Protein AF-A0AAV4AWM7-F1 (afdb_monomer_lite)

Structure (mmCIF, N/CA/C/O backbone):
data_AF-A0AAV4AWM7-F1
#
_entry.id   AF-A0AAV4AWM7-F1
#
loop_
_atom_site.group_PDB
_atom_site.id
_atom_site.type_symbol
_atom_site.label_atom_id
_atom_site.label_alt_id
_atom_site.label_comp_id
_atom_site.label_asym_id
_atom_site.label_entity_id
_atom_site.label_seq_id
_atom_site.pdbx_PDB_ins_code
_atom_site.Cartn_x
_atom_site.Cartn_y
_atom_site.Cartn_z
_atom_site.occupancy
_atom_site.B_iso_or_equiv
_atom_site.auth_seq_id
_atom_site.auth_comp_id
_atom_site.auth_asym_id
_atom_site.auth_atom_id
_atom_site.pdbx_PDB_model_num
ATOM 1 N N . MET A 1 1 ? 7.518 53.315 -18.371 1.00 40.53 1 MET A N 1
ATOM 2 C CA . MET A 1 1 ? 6.659 52.122 -18.550 1.00 40.53 1 MET A CA 1
ATOM 3 C C . MET A 1 1 ? 6.786 51.249 -17.309 1.00 40.53 1 MET A C 1
ATOM 5 O O . MET A 1 1 ? 7.863 50.725 -17.069 1.00 40.53 1 MET A O 1
ATOM 9 N N . ARG A 1 2 ? 5.743 51.169 -16.469 1.00 36.34 2 ARG A N 1
ATOM 10 C CA . ARG A 1 2 ? 5.711 50.258 -15.312 1.00 36.34 2 ARG A CA 1
ATOM 11 C C . ARG A 1 2 ? 5.508 48.837 -15.833 1.00 36.34 2 ARG A C 1
ATOM 13 O O . ARG A 1 2 ? 4.474 48.556 -16.430 1.00 36.34 2 ARG A O 1
ATOM 20 N N . THR A 1 3 ? 6.482 47.962 -15.623 1.00 50.00 3 THR A N 1
ATOM 21 C CA . THR A 1 3 ? 6.301 46.522 -15.800 1.00 50.00 3 THR A CA 1
ATOM 22 C C . THR A 1 3 ? 5.372 46.032 -14.690 1.00 50.00 3 THR A C 1
ATOM 24 O O . THR A 1 3 ? 5.693 46.125 -13.507 1.00 50.00 3 THR A O 1
ATOM 27 N N . GLY A 1 4 ? 4.169 45.595 -15.066 1.00 50.59 4 GLY A N 1
ATOM 28 C CA . GLY A 1 4 ? 3.228 44.976 -14.134 1.00 50.59 4 GLY A CA 1
ATOM 29 C C . GLY A 1 4 ? 3.792 43.676 -13.539 1.00 50.59 4 GLY A C 1
ATOM 30 O O . GLY A 1 4 ? 4.764 43.127 -14.070 1.00 50.59 4 GLY A O 1
ATOM 31 N N . PRO A 1 5 ? 3.204 43.167 -12.442 1.00 54.88 5 PRO A N 1
ATOM 32 C CA . PRO A 1 5 ? 3.642 41.912 -11.850 1.00 54.88 5 PRO A CA 1
ATOM 33 C C . PRO A 1 5 ? 3.481 40.786 -12.878 1.00 54.88 5 PRO A C 1
ATOM 35 O O . PRO A 1 5 ? 2.401 40.615 -13.444 1.00 54.88 5 PRO A O 1
ATOM 38 N N . LYS A 1 6 ? 4.549 40.016 -13.128 1.00 52.22 6 LYS A N 1
ATOM 39 C CA . LYS A 1 6 ? 4.453 38.789 -13.930 1.00 52.22 6 LYS A CA 1
ATOM 40 C C . LYS A 1 6 ? 3.478 37.822 -13.238 1.00 52.22 6 LYS A C 1
ATOM 42 O O . LYS A 1 6 ? 3.571 37.681 -12.013 1.00 52.22 6 LYS A O 1
ATOM 47 N N . PRO A 1 7 ? 2.568 37.162 -13.978 1.00 51.97 7 PRO A N 1
ATOM 48 C CA . PRO A 1 7 ? 1.691 36.154 -13.399 1.00 51.97 7 PRO A CA 1
ATOM 49 C C . PRO A 1 7 ? 2.551 35.073 -12.743 1.00 51.97 7 PRO A C 1
ATOM 51 O O . PRO A 1 7 ? 3.521 34.591 -13.331 1.00 51.97 7 PRO A O 1
ATOM 54 N N . LYS A 1 8 ? 2.236 34.744 -11.488 1.00 54.75 8 LYS A N 1
ATOM 55 C CA . LYS A 1 8 ? 2.864 33.620 -10.793 1.00 54.75 8 LYS A CA 1
ATOM 56 C C . LYS A 1 8 ? 2.505 32.356 -11.578 1.00 54.75 8 LYS A C 1
ATOM 58 O O . LYS A 1 8 ? 1.354 32.178 -11.954 1.00 54.75 8 LYS A O 1
ATOM 63 N N . ASN A 1 9 ? 3.498 31.527 -11.889 1.00 50.47 9 ASN A N 1
ATOM 64 C CA . ASN A 1 9 ? 3.291 30.278 -12.613 1.00 50.47 9 ASN A CA 1
ATOM 65 C C . ASN A 1 9 ? 2.400 29.340 -11.785 1.00 50.47 9 ASN A C 1
ATOM 67 O O . ASN A 1 9 ? 2.857 28.761 -10.804 1.00 50.47 9 ASN A O 1
ATOM 71 N N . ASN A 1 10 ? 1.158 29.145 -12.227 1.00 52.28 10 ASN A N 1
ATOM 72 C CA . ASN A 1 10 ? 0.202 28.181 -11.666 1.00 52.28 10 ASN A CA 1
ATOM 73 C C . ASN A 1 10 ? 0.470 26.739 -12.156 1.00 52.28 10 ASN A C 1
ATOM 75 O O . ASN A 1 10 ? -0.394 25.871 -12.056 1.00 52.28 10 ASN A O 1
ATOM 79 N N . ALA A 1 11 ? 1.651 26.482 -12.729 1.00 53.25 11 ALA A N 1
ATOM 80 C CA . ALA A 1 11 ? 1.989 25.223 -13.394 1.00 53.25 11 ALA A CA 1
ATOM 81 C C . ALA A 1 11 ? 1.920 24.003 -12.457 1.00 53.25 11 ALA A C 1
ATOM 83 O O . ALA A 1 11 ? 1.630 22.907 -12.914 1.00 53.25 11 ALA A O 1
ATOM 84 N N . ASN A 1 12 ? 2.110 24.200 -11.150 1.00 55.97 12 ASN A N 1
ATOM 85 C CA . ASN A 1 12 ? 2.112 23.106 -10.175 1.00 55.97 12 ASN A CA 1
ATOM 86 C C . ASN A 1 12 ? 0.709 22.595 -9.807 1.00 55.97 12 ASN A C 1
ATOM 88 O O . ASN A 1 12 ? 0.581 21.476 -9.327 1.00 55.97 12 ASN A O 1
ATOM 92 N N . GLU A 1 13 ? -0.338 23.404 -9.982 1.00 53.41 13 GLU A N 1
ATOM 93 C CA . GLU A 1 13 ? -1.700 23.039 -9.561 1.00 53.41 13 GLU A CA 1
ATOM 94 C C . GLU A 1 13 ? -2.484 22.376 -10.704 1.00 53.41 13 GLU A C 1
ATOM 96 O O . GLU A 1 13 ? -3.256 21.444 -10.481 1.00 53.41 13 GLU A O 1
ATOM 101 N N . ILE A 1 14 ? -2.208 22.800 -11.944 1.00 56.94 14 ILE A N 1
ATOM 102 C CA . ILE A 1 14 ? -2.779 22.217 -13.168 1.00 56.94 14 ILE A CA 1
ATOM 103 C C . ILE A 1 14 ? -2.291 20.770 -13.374 1.00 56.94 14 ILE A C 1
ATOM 105 O O . ILE A 1 14 ? -3.044 19.938 -13.874 1.00 56.94 14 ILE A O 1
ATOM 109 N N . ASP A 1 15 ? -1.075 20.446 -12.928 1.00 74.75 15 ASP A N 1
ATOM 110 C CA . ASP A 1 15 ? -0.462 19.124 -13.113 1.00 74.75 15 ASP A CA 1
ATOM 111 C C . ASP A 1 15 ? -1.064 18.042 -12.194 1.00 74.75 15 ASP A C 1
ATOM 113 O O . ASP A 1 15 ? -1.318 16.913 -12.612 1.00 74.75 15 ASP A O 1
ATOM 117 N N . ILE A 1 16 ? -1.397 18.393 -10.947 1.00 73.00 16 ILE A N 1
ATOM 118 C CA . ILE A 1 16 ? -1.937 17.431 -9.970 1.00 73.00 16 ILE A CA 1
ATOM 119 C C . ILE A 1 16 ? -3.336 16.961 -10.374 1.00 73.00 16 ILE A C 1
ATOM 121 O O . ILE A 1 16 ? -3.630 15.772 -10.293 1.00 73.00 16 ILE A O 1
ATOM 125 N N . ILE A 1 17 ? -4.201 17.881 -10.812 1.00 76.94 17 ILE A N 1
ATOM 126 C CA . ILE A 1 17 ? -5.577 17.549 -11.211 1.00 76.94 17 ILE A CA 1
ATOM 127 C C . ILE A 1 17 ? -5.571 16.684 -12.475 1.00 76.94 17 ILE A C 1
ATOM 129 O O . ILE A 1 17 ? -6.320 15.709 -12.548 1.00 76.94 17 ILE A O 1
ATOM 133 N N . ALA A 1 18 ? -4.716 17.017 -13.446 1.00 80.31 18 ALA A N 1
ATOM 134 C CA . ALA A 1 18 ? -4.563 16.237 -14.668 1.00 80.31 18 ALA A CA 1
ATOM 135 C C . ALA A 1 18 ? -4.029 14.828 -14.366 1.00 80.31 18 ALA A C 1
ATOM 137 O O . ALA A 1 18 ? -4.670 13.845 -14.736 1.00 80.31 18 ALA A O 1
ATOM 138 N N . THR A 1 19 ? -2.936 14.731 -13.600 1.00 76.69 19 THR A N 1
ATOM 139 C CA . THR A 1 19 ? -2.341 13.452 -13.179 1.00 76.69 19 THR A CA 1
ATOM 140 C C . THR A 1 19 ? -3.351 12.596 -12.416 1.00 76.69 19 THR A C 1
ATOM 142 O O . THR A 1 19 ? -3.524 11.416 -12.712 1.00 76.69 19 THR A O 1
ATOM 145 N N . PHE A 1 20 ? -4.081 13.193 -11.471 1.00 74.31 20 PHE A N 1
ATOM 146 C CA . PHE A 1 20 ? -5.124 12.496 -10.725 1.00 74.31 20 PHE A CA 1
ATOM 147 C C . PHE A 1 20 ? -6.235 11.971 -11.643 1.00 74.31 20 PHE A C 1
ATOM 149 O O . PHE A 1 20 ? -6.665 10.829 -11.493 1.00 74.31 20 PHE A O 1
ATOM 156 N N . GLY A 1 21 ? -6.697 12.780 -12.601 1.00 79.44 21 GLY A N 1
ATOM 157 C CA . GLY A 1 21 ? -7.721 12.375 -13.563 1.00 79.44 21 GLY A CA 1
ATOM 158 C C . GLY A 1 21 ? -7.276 11.203 -14.441 1.00 79.44 21 GLY A C 1
ATOM 159 O O . GLY A 1 21 ? -8.032 10.247 -14.624 1.00 79.44 21 GLY A O 1
ATOM 160 N N . GLU A 1 22 ? -6.042 11.243 -14.941 1.00 81.31 22 GLU A N 1
ATOM 161 C CA . GLU A 1 22 ? -5.455 10.161 -15.737 1.00 81.31 22 GLU A CA 1
ATOM 162 C C . GLU A 1 22 ? -5.301 8.869 -14.928 1.00 81.31 22 GLU A C 1
ATOM 164 O O . GLU A 1 22 ? -5.719 7.799 -15.382 1.00 81.31 22 GLU A O 1
ATOM 169 N N . GLU A 1 23 ? -4.775 8.961 -13.704 1.00 77.06 23 GLU A N 1
ATOM 170 C CA . GLU A 1 23 ? -4.654 7.815 -12.803 1.00 77.06 23 GLU A CA 1
ATOM 171 C C . GLU A 1 23 ? -6.025 7.208 -12.487 1.00 77.06 23 GLU A C 1
ATOM 173 O O . GLU A 1 23 ? -6.195 5.990 -12.585 1.00 77.06 23 GLU A O 1
ATOM 178 N N . LEU A 1 24 ? -7.033 8.031 -12.188 1.00 77.00 24 LEU A N 1
ATOM 179 C CA . LEU A 1 24 ? -8.377 7.567 -11.843 1.00 77.00 24 LEU A CA 1
ATOM 180 C C . LEU A 1 24 ? -9.036 6.813 -13.005 1.00 77.00 24 LEU A C 1
ATOM 182 O O . LEU A 1 24 ? -9.568 5.720 -12.807 1.00 77.00 24 LEU A O 1
ATOM 186 N N . LEU A 1 25 ? -8.926 7.339 -14.229 1.00 80.62 25 LEU A N 1
ATOM 187 C CA . LEU A 1 25 ? -9.414 6.662 -15.435 1.00 80.62 25 LEU A CA 1
ATOM 188 C C . LEU A 1 25 ? -8.642 5.371 -15.732 1.00 80.62 25 LEU A C 1
ATOM 190 O O . LEU A 1 25 ? -9.217 4.407 -16.244 1.00 80.62 25 LEU A O 1
ATOM 194 N N . SER A 1 26 ? -7.343 5.331 -15.424 1.00 79.00 26 SER A N 1
ATOM 195 C CA . SER A 1 26 ? -6.529 4.130 -15.611 1.00 79.00 26 SER A CA 1
ATOM 196 C C . SER A 1 26 ? -6.937 3.004 -14.658 1.00 79.00 26 SER A C 1
ATOM 198 O O . SER A 1 26 ? -7.027 1.856 -15.080 1.00 79.00 26 SER A O 1
ATOM 200 N N . ILE A 1 27 ? -7.267 3.330 -13.408 1.00 76.31 27 ILE A N 1
ATOM 201 C CA . ILE A 1 27 ? -7.518 2.351 -12.340 1.00 76.31 27 ILE A CA 1
ATOM 202 C C . ILE A 1 27 ? -8.895 1.694 -12.476 1.00 76.31 27 ILE A C 1
ATOM 204 O O . ILE A 1 27 ? -9.103 0.582 -12.000 1.00 76.31 27 ILE A O 1
ATOM 208 N N . CYS A 1 28 ? -9.824 2.323 -13.200 1.00 75.25 28 CYS A N 1
ATOM 209 C CA . CYS A 1 28 ? -11.087 1.696 -13.590 1.00 75.25 28 CYS A CA 1
ATOM 210 C C . CYS A 1 28 ? -10.918 0.553 -14.609 1.00 75.25 28 CYS A C 1
ATOM 212 O O . CYS A 1 28 ? -11.885 -0.159 -14.885 1.00 75.25 28 CYS A O 1
ATOM 214 N N . LYS A 1 29 ? -9.727 0.367 -15.193 1.00 79.25 29 LYS A N 1
ATOM 215 C CA . LYS A 1 29 ? -9.463 -0.725 -16.134 1.00 79.25 29 LYS A CA 1
ATOM 216 C C . LYS A 1 29 ? -9.114 -2.013 -15.378 1.00 79.25 29 LYS A C 1
ATOM 218 O O . LYS A 1 29 ? -8.433 -1.964 -14.353 1.00 79.25 29 LYS A O 1
ATOM 223 N N . PRO A 1 30 ? -9.534 -3.185 -15.886 1.00 71.00 30 PRO A N 1
ATOM 224 C CA . PRO A 1 30 ? -9.133 -4.456 -15.299 1.00 71.00 30 PRO A CA 1
ATOM 225 C C . PRO A 1 30 ? -7.607 -4.618 -15.338 1.00 71.00 30 PRO A C 1
ATOM 227 O O . PRO A 1 30 ? -6.945 -4.152 -16.266 1.00 71.00 30 PRO A O 1
ATOM 230 N N . SER A 1 31 ? -7.066 -5.311 -14.333 1.00 75.38 31 SER A N 1
ATOM 231 C CA . SER A 1 31 ? -5.639 -5.661 -14.231 1.00 75.38 31 SER A CA 1
ATOM 232 C C . SER A 1 31 ? -4.672 -4.474 -14.097 1.00 75.38 31 SER A C 1
ATOM 234 O O . SER A 1 31 ? -3.501 -4.595 -14.456 1.00 75.38 31 SER A O 1
ATOM 236 N N . VAL A 1 32 ? -5.129 -3.345 -13.546 1.00 77.50 32 VAL A N 1
ATOM 237 C CA . VAL A 1 32 ? -4.273 -2.198 -13.204 1.00 77.50 32 VAL A CA 1
ATOM 238 C C . VAL A 1 32 ? -3.898 -2.223 -11.722 1.00 77.50 32 VAL A C 1
ATOM 240 O O . VAL A 1 32 ? -4.709 -2.560 -10.859 1.00 77.50 32 VAL A O 1
ATOM 243 N N . TYR A 1 33 ? -2.642 -1.888 -11.427 1.00 76.62 33 TYR A N 1
ATOM 244 C CA . TYR A 1 33 ? -2.130 -1.828 -10.062 1.00 76.62 33 TYR A CA 1
ATOM 245 C C . TYR A 1 33 ? -2.678 -0.607 -9.319 1.00 76.62 33 TYR A C 1
ATOM 247 O O . TYR A 1 33 ? -2.761 0.488 -9.872 1.00 76.62 33 TYR A O 1
ATOM 255 N N . MET A 1 34 ? -3.036 -0.795 -8.049 1.00 77.44 34 MET A N 1
ATOM 256 C CA . MET A 1 34 ? -3.462 0.305 -7.183 1.00 77.44 34 MET A CA 1
ATOM 257 C C . MET A 1 34 ? -2.269 1.148 -6.730 1.00 77.44 34 MET A C 1
ATOM 259 O O . MET A 1 34 ? -1.179 0.623 -6.505 1.00 77.44 34 MET A O 1
ATOM 263 N N . GLY A 1 35 ? -2.508 2.444 -6.544 1.00 85.00 35 GLY A N 1
ATOM 264 C CA . GLY A 1 35 ? -1.551 3.401 -6.002 1.00 85.00 35 GLY A CA 1
ATOM 265 C C . GLY A 1 35 ? -1.963 3.941 -4.630 1.00 85.00 35 GLY A C 1
ATOM 266 O O . GLY A 1 35 ? -2.903 3.476 -3.982 1.00 85.00 35 GLY A O 1
ATOM 267 N N . MET A 1 36 ? -1.249 4.974 -4.179 1.00 88.31 36 MET A N 1
ATOM 268 C CA . MET A 1 36 ? -1.480 5.598 -2.871 1.00 88.31 36 MET A CA 1
ATOM 269 C C . MET A 1 36 ? -2.849 6.283 -2.751 1.00 88.31 36 MET A C 1
ATOM 271 O O . MET A 1 36 ? -3.416 6.324 -1.660 1.00 88.31 36 MET A O 1
ATOM 275 N N . TRP A 1 37 ? -3.416 6.793 -3.847 1.00 87.38 37 TRP A N 1
ATOM 276 C CA . TRP A 1 37 ? -4.729 7.446 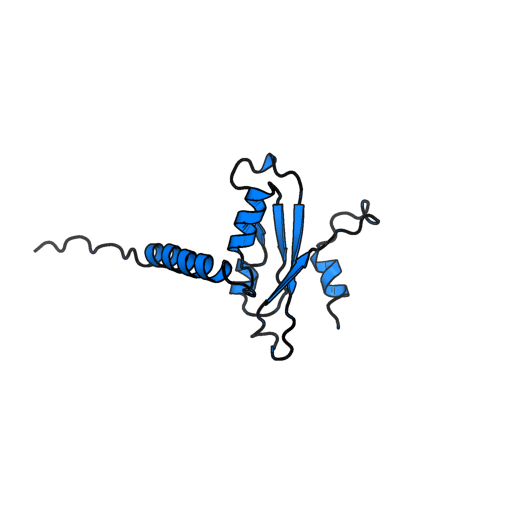-3.828 1.00 87.38 37 TRP A CA 1
ATOM 277 C C . TRP A 1 37 ? -5.853 6.505 -3.408 1.00 87.38 37 TRP A C 1
ATOM 279 O O . TRP A 1 37 ? -6.715 6.898 -2.622 1.00 87.38 37 TRP A O 1
ATOM 289 N N . GLN A 1 38 ? -5.806 5.245 -3.850 1.00 89.38 38 GLN A N 1
ATOM 290 C CA . GLN A 1 38 ? -6.770 4.226 -3.434 1.00 89.38 38 GLN A CA 1
ATOM 291 C C . GLN A 1 38 ? -6.666 3.960 -1.935 1.00 89.38 38 GLN A C 1
ATOM 293 O O . GLN A 1 38 ? -7.688 3.762 -1.289 1.00 89.38 38 GLN A O 1
ATOM 298 N N . LEU A 1 39 ? -5.463 4.022 -1.357 1.00 91.50 39 LEU A N 1
ATOM 299 C CA . LEU A 1 39 ? -5.275 3.865 0.085 1.00 91.50 39 LEU A CA 1
ATOM 300 C C . LEU A 1 39 ? -5.830 5.051 0.880 1.00 91.50 39 LEU A C 1
ATOM 302 O O . LEU A 1 39 ? -6.441 4.844 1.926 1.00 91.50 39 LEU A O 1
ATOM 306 N N . PHE A 1 40 ? -5.679 6.288 0.392 1.00 91.31 40 PHE A N 1
ATOM 307 C CA . PHE A 1 40 ? -6.321 7.449 1.031 1.00 91.31 40 PHE A CA 1
ATOM 308 C C . PHE A 1 40 ? -7.843 7.368 0.970 1.00 91.31 40 PHE A C 1
ATOM 310 O O . PHE A 1 40 ? -8.512 7.601 1.980 1.00 91.31 40 PHE A O 1
ATOM 317 N N . ALA A 1 41 ? -8.384 7.004 -0.194 1.00 90.62 41 ALA A N 1
ATOM 318 C CA . ALA A 1 41 ? -9.815 6.805 -0.365 1.00 90.62 41 ALA A CA 1
ATOM 319 C C . ALA A 1 41 ? -10.325 5.682 0.555 1.00 90.62 41 ALA A C 1
ATOM 321 O O . ALA A 1 41 ? -11.284 5.886 1.297 1.00 90.62 41 ALA A O 1
ATOM 322 N N . ALA A 1 42 ? -9.639 4.536 0.582 1.00 91.19 42 ALA A N 1
ATOM 323 C CA . ALA A 1 42 ? -10.005 3.385 1.401 1.00 91.19 42 ALA A CA 1
ATOM 324 C C . ALA A 1 42 ? -9.976 3.696 2.901 1.00 91.19 42 ALA A C 1
ATOM 326 O O . ALA A 1 42 ? -10.903 3.310 3.605 1.00 91.19 42 ALA A O 1
ATOM 327 N N . ALA A 1 43 ? -8.974 4.434 3.391 1.00 92.69 43 ALA A N 1
ATOM 328 C CA . ALA A 1 43 ? -8.917 4.838 4.797 1.00 92.69 43 ALA A CA 1
ATOM 329 C C . ALA A 1 43 ? -10.183 5.609 5.210 1.00 92.69 43 ALA A C 1
ATOM 331 O O . ALA A 1 43 ? -10.737 5.379 6.282 1.00 92.69 43 ALA A O 1
ATOM 332 N N . THR A 1 44 ? -10.680 6.474 4.323 1.00 91.81 44 THR A N 1
ATOM 333 C CA . THR A 1 44 ? -11.912 7.248 4.538 1.00 91.81 44 THR A CA 1
ATOM 334 C C . THR A 1 44 ? -13.163 6.387 4.441 1.00 91.81 44 THR A C 1
ATOM 336 O O . THR A 1 44 ? -13.988 6.429 5.347 1.00 91.81 44 THR A O 1
ATOM 339 N N . VAL A 1 45 ? -13.294 5.571 3.392 1.00 91.94 45 VAL A N 1
ATOM 340 C CA . VAL A 1 45 ? -14.477 4.717 3.178 1.00 91.94 45 VAL A CA 1
ATOM 341 C C . VAL A 1 45 ? -14.641 3.682 4.292 1.00 91.94 45 VAL A C 1
ATOM 343 O O . VAL A 1 45 ? -15.755 3.440 4.746 1.00 91.94 45 VAL A O 1
ATOM 346 N N . LEU A 1 46 ? -13.539 3.087 4.749 1.00 91.38 46 LEU A N 1
ATOM 347 C CA . LEU A 1 46 ? -13.544 2.091 5.824 1.00 91.38 46 LEU A CA 1
ATOM 348 C C . LEU A 1 46 ? -13.584 2.726 7.219 1.00 91.38 46 LEU A C 1
ATOM 350 O O . LEU A 1 46 ? -13.811 2.023 8.201 1.00 91.38 46 LEU A O 1
ATOM 354 N N . ASN A 1 47 ? -13.360 4.041 7.310 1.00 91.94 47 ASN A N 1
ATOM 355 C CA . ASN A 1 47 ? -13.143 4.758 8.563 1.00 91.94 47 ASN A CA 1
ATOM 356 C C . ASN A 1 47 ? -12.070 4.072 9.443 1.00 91.94 47 ASN A C 1
ATOM 358 O O . ASN A 1 47 ? -12.235 3.897 10.650 1.00 91.94 47 ASN A O 1
ATOM 362 N N . SER A 1 48 ? -10.955 3.683 8.819 1.00 91.25 48 SER A N 1
ATOM 363 C CA . SER A 1 48 ? -9.827 2.989 9.452 1.00 91.25 48 SER A CA 1
ATOM 364 C C . SER A 1 48 ? -8.505 3.655 9.087 1.00 91.25 48 SER A C 1
ATOM 366 O O . SER A 1 48 ? -8.329 4.158 7.977 1.00 91.25 48 SER A O 1
ATOM 368 N N . ASN A 1 49 ? -7.529 3.616 9.994 1.00 92.31 49 ASN A N 1
ATOM 369 C CA . ASN A 1 49 ? -6.157 3.973 9.637 1.00 92.31 49 ASN A CA 1
ATOM 370 C C . ASN A 1 49 ? -5.569 2.878 8.742 1.00 92.31 49 ASN A C 1
ATOM 372 O O . ASN A 1 49 ? -5.692 1.699 9.062 1.00 92.31 49 ASN A O 1
ATOM 376 N N . ILE A 1 50 ? -4.882 3.255 7.665 1.00 93.62 50 ILE A N 1
ATOM 377 C CA . ILE A 1 50 ? -4.129 2.311 6.831 1.00 93.62 50 ILE A CA 1
ATOM 378 C C . ILE A 1 50 ? -2.639 2.619 6.967 1.00 93.62 50 IL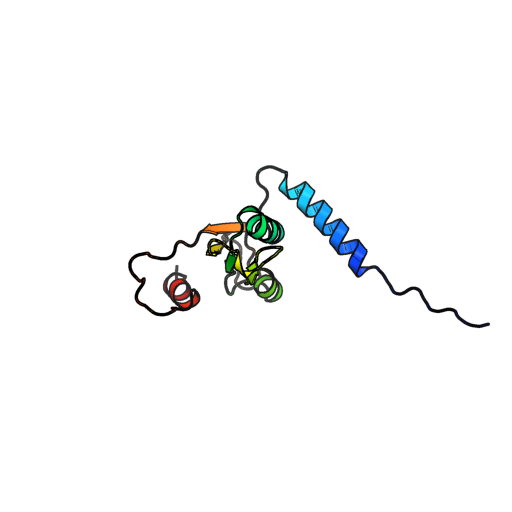E A C 1
ATOM 380 O O . ILE A 1 50 ? -2.163 3.655 6.501 1.00 93.62 50 ILE A O 1
ATOM 384 N N . ILE A 1 51 ? -1.896 1.725 7.615 1.00 93.88 51 ILE A N 1
ATOM 385 C CA . ILE A 1 51 ? -0.435 1.762 7.672 1.00 93.88 51 ILE A CA 1
ATOM 386 C C . ILE A 1 51 ? 0.085 1.162 6.370 1.00 93.88 51 ILE A C 1
ATOM 388 O O . ILE A 1 51 ? -0.018 -0.040 6.140 1.00 93.88 51 ILE A O 1
ATOM 392 N N . SER A 1 52 ? 0.643 2.016 5.522 1.00 94.56 52 SER A N 1
ATOM 393 C CA . SER A 1 52 ? 1.271 1.622 4.272 1.00 94.56 52 SER A CA 1
ATOM 394 C C . SER A 1 52 ? 2.771 1.463 4.488 1.00 94.56 52 SER A C 1
ATOM 396 O O . SER A 1 52 ? 3.448 2.441 4.805 1.00 94.56 52 SER A O 1
ATOM 398 N N . VAL A 1 53 ? 3.278 0.238 4.339 1.00 92.19 53 VAL A N 1
ATOM 399 C CA . VAL A 1 53 ? 4.690 -0.113 4.539 1.00 92.19 53 VAL A CA 1
ATOM 400 C C . VAL A 1 53 ? 5.346 -0.356 3.188 1.00 92.19 53 VAL A C 1
ATOM 402 O O . VAL A 1 53 ? 4.904 -1.217 2.430 1.00 92.19 53 VAL A O 1
ATOM 405 N N . TYR A 1 54 ? 6.411 0.383 2.885 1.00 91.50 54 TYR A N 1
ATOM 406 C CA . TYR A 1 54 ? 7.198 0.204 1.662 1.00 91.50 54 TYR A CA 1
ATOM 407 C C . TYR A 1 54 ? 8.593 -0.335 2.012 1.00 91.50 54 TYR A C 1
ATOM 409 O O . TYR A 1 54 ? 9.189 0.148 2.979 1.00 91.50 54 TYR A O 1
ATOM 417 N N . PRO 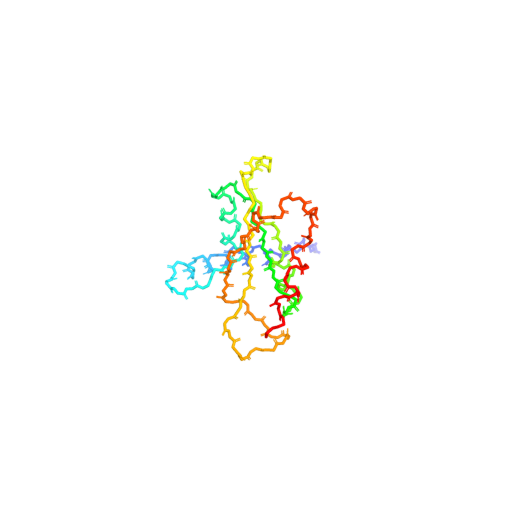A 1 55 ? 9.133 -1.320 1.270 1.00 88.38 55 PRO A N 1
ATOM 418 C CA . PRO A 1 55 ? 10.434 -1.903 1.577 1.00 88.38 55 PRO A CA 1
ATOM 419 C C . PRO A 1 55 ? 11.567 -0.885 1.401 1.00 88.38 55 PRO A C 1
ATOM 421 O O . PRO A 1 55 ? 11.470 0.059 0.620 1.00 88.38 55 PRO A O 1
ATOM 424 N N . SER A 1 56 ? 12.702 -1.122 2.057 1.00 88.62 56 SER A N 1
ATOM 425 C CA . SER A 1 56 ? 13.952 -0.356 1.915 1.00 88.62 56 SER A CA 1
ATOM 426 C C . SER A 1 56 ? 14.680 -0.638 0.581 1.00 88.62 56 SER A C 1
ATOM 428 O O . SER A 1 56 ? 15.901 -0.785 0.518 1.00 88.62 56 SER A O 1
ATOM 430 N N . LYS A 1 57 ? 13.914 -0.722 -0.513 1.00 86.31 57 LYS A N 1
ATOM 431 C CA . LYS A 1 57 ? 14.358 -0.918 -1.900 1.00 86.31 57 LYS A CA 1
ATOM 432 C C . LYS A 1 57 ? 13.808 0.212 -2.782 1.00 86.31 57 LYS A C 1
ATOM 434 O O . LYS A 1 57 ? 12.879 0.922 -2.399 1.00 86.31 57 LYS A O 1
ATOM 439 N N . GLY A 1 58 ? 14.383 0.398 -3.962 1.00 87.00 58 GLY A N 1
ATOM 440 C CA . GLY A 1 58 ? 13.983 1.428 -4.919 1.00 87.00 58 GLY A CA 1
ATOM 441 C C . GLY A 1 58 ? 14.397 2.837 -4.496 1.00 87.00 58 GLY A C 1
ATOM 442 O O . GLY A 1 58 ? 15.216 3.030 -3.595 1.00 87.00 58 GLY A O 1
ATOM 443 N N . TRP A 1 59 ? 13.842 3.844 -5.170 1.00 85.88 59 TRP A N 1
ATOM 444 C CA . TRP A 1 59 ? 14.239 5.234 -4.946 1.00 85.88 59 TRP A CA 1
ATOM 445 C C . TRP A 1 59 ? 13.675 5.752 -3.626 1.00 85.88 59 TRP A C 1
ATOM 447 O O . TRP A 1 59 ? 12.518 5.507 -3.281 1.00 85.88 59 TRP A O 1
ATOM 457 N N . ARG A 1 60 ? 14.474 6.559 -2.920 1.00 87.00 60 ARG A N 1
ATOM 458 C CA . ARG A 1 60 ? 14.099 7.145 -1.625 1.00 87.00 60 ARG A CA 1
ATOM 459 C C . ARG A 1 60 ? 12.803 7.958 -1.685 1.00 87.00 60 ARG A C 1
ATOM 461 O O . ARG A 1 60 ? 12.054 7.967 -0.714 1.00 87.00 60 ARG A O 1
ATOM 468 N N . ILE A 1 61 ? 12.514 8.596 -2.820 1.00 86.56 61 ILE A N 1
ATOM 469 C CA . ILE A 1 61 ? 11.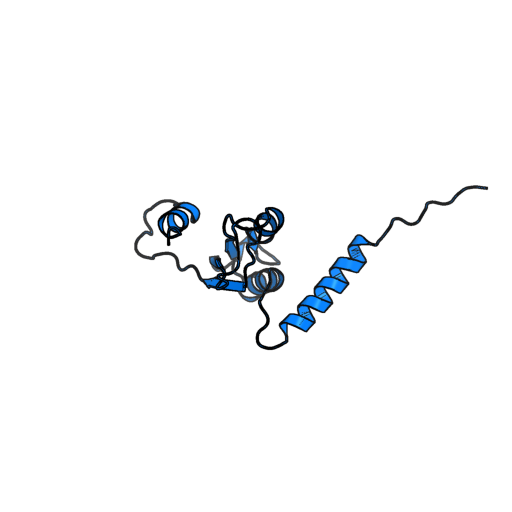260 9.332 -3.015 1.00 86.56 61 ILE A CA 1
ATOM 470 C C . ILE A 1 61 ? 10.036 8.409 -2.933 1.00 86.56 61 ILE A C 1
ATOM 472 O O . ILE A 1 61 ? 9.073 8.738 -2.247 1.00 86.56 61 ILE A O 1
ATOM 476 N N . PHE A 1 62 ? 10.090 7.213 -3.529 1.00 84.75 62 PHE A N 1
ATOM 477 C CA . PHE A 1 62 ? 8.991 6.250 -3.444 1.00 84.75 62 PHE A CA 1
ATOM 478 C C . PHE A 1 62 ? 8.830 5.715 -2.029 1.00 84.75 62 PHE A C 1
ATOM 480 O O . PHE A 1 62 ? 7.703 5.644 -1.549 1.00 84.75 62 PHE A O 1
ATOM 487 N N . GLN A 1 63 ? 9.938 5.452 -1.330 1.00 84.69 63 GLN A N 1
ATOM 488 C CA . GLN A 1 63 ? 9.903 5.074 0.083 1.00 84.69 63 GLN A CA 1
ATOM 489 C C . GLN A 1 63 ? 9.205 6.151 0.925 1.00 84.69 63 GLN A C 1
ATOM 491 O O . GLN A 1 63 ? 8.331 5.827 1.716 1.00 84.69 63 GLN A O 1
ATOM 496 N N . GLN A 1 64 ? 9.517 7.435 0.727 1.00 85.69 64 GLN A N 1
ATOM 497 C CA . GLN A 1 64 ? 8.877 8.531 1.468 1.00 85.69 64 GLN A CA 1
ATOM 498 C C . GLN A 1 64 ? 7.392 8.709 1.127 1.00 85.69 64 GLN A C 1
ATOM 500 O O . GLN A 1 64 ? 6.593 9.025 2.007 1.00 85.69 64 GLN A O 1
ATOM 505 N N . LEU A 1 65 ? 7.013 8.513 -0.137 1.00 85.56 65 LEU A N 1
ATOM 506 C CA . LEU A 1 65 ? 5.627 8.666 -0.583 1.00 85.56 65 LEU A CA 1
ATOM 507 C C . LEU A 1 65 ? 4.739 7.495 -0.149 1.00 85.56 65 LEU A C 1
ATOM 509 O O . LEU A 1 65 ? 3.576 7.713 0.197 1.00 85.56 65 LEU A O 1
ATOM 513 N N . HIS A 1 66 ? 5.282 6.276 -0.151 1.00 89.19 66 HIS A N 1
ATOM 514 C CA . HIS A 1 66 ? 4.519 5.053 0.085 1.00 89.19 66 HIS A CA 1
ATOM 515 C C . HIS A 1 66 ? 4.606 4.551 1.526 1.00 89.19 66 HIS A C 1
ATOM 517 O O . HIS A 1 66 ? 3.679 3.891 1.985 1.00 89.19 66 HIS A O 1
ATOM 523 N N . ASN A 1 67 ? 5.667 4.868 2.268 1.00 90.88 67 ASN A N 1
ATOM 524 C CA . ASN A 1 67 ? 5.818 4.453 3.661 1.00 90.88 67 ASN A CA 1
ATOM 525 C C . ASN A 1 67 ? 5.167 5.475 4.608 1.00 90.88 67 ASN A C 1
ATOM 527 O O . ASN A 1 67 ? 5.835 6.354 5.158 1.00 90.88 67 ASN A O 1
ATOM 531 N N . ARG A 1 68 ? 3.838 5.421 4.746 1.00 91.38 68 ARG A N 1
ATOM 532 C CA . ARG A 1 68 ? 3.065 6.403 5.524 1.00 91.38 68 ARG A CA 1
ATOM 533 C C . ARG A 1 68 ? 1.757 5.847 6.067 1.00 91.38 68 ARG A C 1
ATOM 535 O O . ARG A 1 68 ? 1.217 4.862 5.582 1.00 91.38 68 ARG A O 1
ATOM 542 N N . ILE A 1 69 ? 1.198 6.551 7.047 1.00 92.75 69 ILE A N 1
ATOM 543 C CA . ILE A 1 69 ? -0.138 6.267 7.575 1.00 92.75 69 ILE A CA 1
ATOM 544 C C . ILE A 1 69 ? -1.165 7.102 6.805 1.00 92.75 69 ILE A C 1
ATOM 546 O O . ILE A 1 69 ? -1.119 8.337 6.825 1.00 92.75 69 ILE A O 1
ATOM 550 N N . CYS A 1 70 ? -2.097 6.429 6.139 1.00 92.38 70 CYS A N 1
ATOM 551 C CA . CYS A 1 70 ? -3.282 7.026 5.537 1.00 92.38 70 CYS A CA 1
ATOM 552 C C . CYS A 1 70 ? -4.368 7.105 6.611 1.00 92.38 70 CYS A C 1
ATOM 554 O O . CYS A 1 70 ? -4.686 6.099 7.245 1.00 92.38 70 CYS A O 1
ATOM 556 N N . ARG A 1 71 ? -4.904 8.301 6.852 1.00 92.81 71 ARG A N 1
ATOM 557 C CA . ARG A 1 71 ? -5.879 8.541 7.920 1.00 92.81 71 ARG A CA 1
ATOM 558 C C . ARG A 1 71 ? -7.243 8.936 7.363 1.00 92.81 71 ARG A C 1
ATOM 560 O O . ARG A 1 71 ? -7.276 9.587 6.318 1.00 92.81 71 ARG A O 1
ATOM 567 N N . PRO A 1 72 ? -8.294 8.664 8.153 1.00 91.62 72 PRO A N 1
ATOM 568 C CA . PRO A 1 72 ? -9.573 9.338 8.175 1.00 91.62 72 PRO A CA 1
ATOM 569 C C . PRO A 1 72 ? -9.627 10.713 7.521 1.00 91.62 72 PRO A C 1
ATOM 571 O O . PRO A 1 72 ? -8.982 11.599 8.090 1.00 91.62 72 PRO A O 1
ATOM 574 N N . VAL A 1 73 ? -10.378 10.977 6.447 1.00 87.25 73 VAL A N 1
ATOM 575 C CA . VAL A 1 73 ? -10.794 12.373 6.210 1.00 87.25 73 VAL A CA 1
ATOM 576 C C . VAL A 1 73 ? -11.929 12.687 7.185 1.00 87.25 73 VAL A C 1
ATOM 578 O O . VAL A 1 73 ? -12.989 12.076 7.108 1.00 87.25 73 VAL A O 1
ATOM 581 N N . GLY A 1 74 ? -11.698 13.618 8.114 1.00 80.69 74 GLY A N 1
ATOM 582 C CA . GLY A 1 74 ? -12.657 13.984 9.161 1.00 80.69 74 GLY A CA 1
ATOM 583 C C . GLY A 1 74 ? -12.053 13.926 10.563 1.00 80.69 74 GLY A C 1
ATOM 584 O O . GLY A 1 74 ? -10.860 14.192 10.746 1.00 80.69 74 GLY A O 1
ATOM 585 N N . ASP A 1 75 ? -12.882 13.603 11.557 1.00 74.69 75 ASP A N 1
ATOM 586 C CA . ASP A 1 75 ? -12.432 13.437 12.938 1.00 74.69 75 ASP A CA 1
ATOM 587 C C . ASP A 1 75 ? -11.512 12.212 13.048 1.00 74.69 75 ASP A C 1
ATOM 589 O O . ASP A 1 75 ? -11.900 11.068 12.842 1.00 74.69 75 ASP A O 1
ATOM 593 N N . LYS A 1 76 ? -10.242 12.454 13.368 1.00 69.00 76 LYS A N 1
ATOM 594 C CA . LYS A 1 76 ? -9.222 11.399 13.442 1.00 69.00 76 LYS A CA 1
ATOM 595 C C . LYS A 1 76 ? -9.437 10.464 14.634 1.00 69.00 76 LYS A C 1
ATOM 597 O O . LYS A 1 76 ? -8.853 9.383 14.650 1.00 69.00 76 LYS A O 1
ATOM 602 N N . SER A 1 77 ? -10.230 10.880 15.623 1.00 69.06 77 SER A N 1
ATOM 603 C CA . SER A 1 77 ? -10.542 10.083 16.809 1.00 69.06 77 SER A CA 1
ATOM 604 C C . SER A 1 77 ? -11.591 8.998 16.546 1.00 69.06 77 SER A C 1
ATOM 606 O O . SER A 1 77 ? -11.731 8.087 17.357 1.00 69.06 77 SER A O 1
ATOM 608 N N . THR A 1 78 ? -12.277 9.040 15.396 1.00 70.62 78 THR A N 1
ATOM 609 C CA . THR A 1 78 ? -13.348 8.091 15.056 1.00 70.62 78 THR A CA 1
ATOM 610 C C . THR A 1 78 ? -12.872 6.867 14.284 1.00 70.62 78 THR A C 1
ATOM 612 O O . THR A 1 78 ? -13.705 6.037 13.918 1.00 70.62 78 THR A O 1
ATOM 615 N N . ALA A 1 79 ? -11.572 6.743 13.998 1.00 78.69 79 ALA A N 1
ATOM 616 C CA . ALA A 1 79 ? -11.051 5.584 13.281 1.00 78.69 79 ALA A CA 1
ATOM 617 C C . ALA A 1 79 ? -11.334 4.298 14.078 1.00 78.69 79 ALA A C 1
ATOM 619 O O . ALA A 1 79 ? -10.907 4.159 15.223 1.00 78.69 79 ALA A O 1
ATOM 620 N N . THR A 1 80 ? -12.054 3.357 13.469 1.00 80.06 80 THR A N 1
ATOM 621 C CA . THR A 1 80 ? -12.557 2.141 14.135 1.00 80.06 80 THR A CA 1
ATOM 622 C C . THR A 1 80 ? -11.490 1.065 14.287 1.00 80.06 80 THR A C 1
ATOM 624 O O . THR A 1 80 ? -11.582 0.210 15.166 1.00 80.06 80 THR A O 1
ATOM 627 N N . SER A 1 81 ? -10.478 1.087 13.422 1.00 86.19 81 SER A N 1
ATOM 628 C CA . SER A 1 81 ? -9.419 0.086 13.385 1.00 86.19 81 SER A CA 1
ATOM 629 C C . SER A 1 81 ? -8.175 0.598 12.656 1.00 86.19 81 SER A C 1
ATOM 631 O O . SER A 1 81 ? -8.172 1.673 12.045 1.00 86.19 81 SER A O 1
ATOM 633 N N . THR A 1 82 ? -7.109 -0.198 12.724 1.00 90.06 82 THR A N 1
ATOM 634 C CA . THR A 1 82 ? -5.878 0.012 11.962 1.00 90.06 82 THR A CA 1
ATOM 635 C C . THR A 1 82 ? -5.606 -1.217 11.106 1.00 90.06 82 THR A C 1
ATOM 637 O O . THR A 1 82 ? -5.522 -2.330 11.621 1.00 90.06 82 THR A O 1
ATOM 640 N N . ILE A 1 83 ? -5.459 -1.002 9.804 1.00 91.38 83 ILE A N 1
ATOM 641 C CA . ILE A 1 83 ? -5.119 -2.012 8.806 1.00 91.38 83 ILE A CA 1
ATOM 642 C C . ILE A 1 83 ? -3.681 -1.755 8.373 1.00 91.38 83 ILE A C 1
ATOM 644 O O . ILE A 1 83 ? -3.318 -0.622 8.069 1.00 91.38 83 ILE A O 1
ATOM 648 N N . SER A 1 84 ? -2.864 -2.798 8.316 1.00 93.00 84 SER A N 1
ATOM 649 C CA . SER A 1 84 ? -1.484 -2.699 7.847 1.00 93.00 84 SER A CA 1
ATOM 650 C C . SER A 1 84 ? -1.349 -3.408 6.508 1.00 93.00 84 SER A C 1
ATOM 652 O O . SER A 1 84 ? -1.882 -4.500 6.323 1.00 93.00 84 SER A O 1
ATOM 654 N N . ILE A 1 85 ? -0.632 -2.797 5.572 1.00 93.56 85 ILE A N 1
ATOM 655 C CA . ILE A 1 85 ? -0.350 -3.370 4.257 1.00 93.56 85 ILE A CA 1
ATOM 656 C C . ILE A 1 85 ? 1.134 -3.236 3.919 1.00 93.56 85 ILE A C 1
ATOM 658 O O . ILE A 1 85 ? 1.791 -2.284 4.345 1.00 93.56 85 ILE A O 1
ATOM 662 N N . LEU A 1 86 ? 1.650 -4.174 3.128 1.00 92.69 86 LEU A N 1
ATOM 663 C CA . LEU A 1 86 ? 3.014 -4.156 2.610 1.00 92.69 86 LEU A CA 1
ATOM 664 C C . LEU A 1 86 ? 2.994 -4.072 1.087 1.00 92.69 86 LEU A C 1
ATOM 666 O O . LEU A 1 86 ? 2.356 -4.893 0.425 1.00 92.69 86 LEU A O 1
ATOM 670 N N . TRP A 1 87 ? 3.753 -3.126 0.542 1.00 91.94 87 TRP A N 1
ATOM 671 C CA . TRP A 1 87 ? 4.080 -3.088 -0.878 1.00 91.94 87 TRP A CA 1
ATOM 672 C C . TRP A 1 87 ? 5.105 -4.170 -1.209 1.00 91.94 87 TRP A C 1
ATOM 674 O O . TRP A 1 87 ? 6.183 -4.231 -0.617 1.00 91.94 87 TRP A O 1
ATOM 684 N N . THR A 1 88 ? 4.790 -5.011 -2.186 1.00 90.75 88 THR A N 1
ATOM 685 C CA . THR A 1 88 ? 5.649 -6.104 -2.643 1.00 90.75 88 THR A CA 1
ATOM 686 C C . THR A 1 88 ? 5.803 -6.082 -4.158 1.00 90.75 88 THR A C 1
ATOM 688 O O . THR A 1 88 ? 5.194 -5.273 -4.868 1.00 90.75 88 THR A O 1
ATOM 691 N N . SER A 1 89 ? 6.685 -6.947 -4.660 1.00 89.50 89 SER A N 1
ATOM 692 C CA . SER A 1 89 ? 6.858 -7.127 -6.091 1.00 89.50 89 SER A CA 1
ATOM 693 C C . SER A 1 89 ? 7.113 -8.580 -6.449 1.00 89.50 89 SER A C 1
ATOM 695 O O . SER A 1 89 ? 7.856 -9.263 -5.748 1.00 89.50 89 SER A O 1
ATOM 697 N N . SER A 1 90 ? 6.491 -9.033 -7.535 1.00 87.75 90 SER A N 1
ATOM 698 C CA . SER A 1 90 ? 6.672 -10.370 -8.122 1.00 87.75 90 SER A CA 1
ATOM 699 C C . SER A 1 90 ? 7.704 -10.387 -9.252 1.00 87.75 90 SER A C 1
ATOM 701 O O . SER A 1 90 ? 7.994 -11.436 -9.823 1.00 87.75 90 SER A O 1
ATOM 703 N N . ARG A 1 91 ? 8.259 -9.221 -9.594 1.00 86.69 91 ARG A N 1
ATOM 704 C CA . ARG A 1 91 ? 9.245 -9.069 -10.661 1.00 86.69 91 ARG A CA 1
ATOM 705 C C . ARG A 1 91 ? 10.617 -9.578 -10.223 1.00 86.69 91 ARG A C 1
ATOM 707 O O . ARG A 1 91 ? 11.140 -9.153 -9.194 1.00 86.69 91 ARG A O 1
ATOM 714 N N . SER A 1 92 ? 11.219 -10.437 -11.040 1.00 86.31 92 SER A N 1
ATOM 715 C CA . SER A 1 92 ? 12.562 -10.993 -10.821 1.00 86.31 92 SER A CA 1
ATOM 716 C C . SER A 1 92 ? 13.676 -10.204 -11.515 1.00 86.31 92 SER A C 1
ATOM 718 O O . SER A 1 92 ? 14.850 -10.468 -11.288 1.00 86.31 92 SER A O 1
ATOM 720 N N . ASP A 1 93 ? 13.326 -9.249 -12.376 1.00 87.56 93 ASP A N 1
ATOM 721 C CA . ASP A 1 93 ? 14.247 -8.493 -13.232 1.00 87.56 93 ASP A CA 1
ATOM 722 C C . ASP A 1 93 ? 14.755 -7.186 -12.594 1.00 87.56 93 ASP A C 1
ATOM 724 O O . ASP A 1 93 ? 15.351 -6.345 -13.266 1.00 87.56 93 ASP A O 1
ATOM 728 N N . MET A 1 94 ? 14.521 -6.988 -11.295 1.00 87.50 94 MET A N 1
ATOM 729 C CA . MET A 1 94 ? 14.808 -5.734 -10.597 1.00 87.50 94 MET A CA 1
ATOM 730 C C . MET A 1 94 ? 16.022 -5.844 -9.676 1.00 87.50 94 MET A C 1
ATOM 732 O O . MET A 1 94 ? 16.266 -6.871 -9.047 1.00 87.50 94 MET A O 1
ATOM 736 N N . ASN A 1 95 ? 16.740 -4.733 -9.522 1.00 86.38 95 ASN A N 1
ATOM 737 C CA . ASN A 1 95 ? 17.804 -4.591 -8.531 1.00 86.38 95 ASN A CA 1
ATOM 738 C C . ASN A 1 95 ? 17.364 -3.673 -7.375 1.00 86.38 95 ASN A C 1
ATOM 740 O O . ASN A 1 95 ? 16.271 -3.105 -7.386 1.00 86.38 95 ASN A O 1
ATOM 744 N N . GLN A 1 96 ? 18.227 -3.504 -6.369 1.00 83.81 96 GLN A N 1
ATOM 745 C CA . GLN A 1 96 ? 17.902 -2.710 -5.182 1.00 83.81 96 GLN A CA 1
ATOM 746 C C . GLN A 1 96 ? 17.600 -1.236 -5.494 1.00 83.81 96 GLN A C 1
ATOM 748 O O . GLN A 1 96 ? 16.798 -0.634 -4.790 1.00 83.81 96 GLN A O 1
ATOM 753 N N . GLN A 1 97 ? 18.196 -0.657 -6.537 1.00 82.50 97 GLN A N 1
ATOM 754 C CA . GLN A 1 97 ? 17.989 0.741 -6.926 1.00 82.50 97 GLN A CA 1
ATOM 755 C C . GLN A 1 97 ? 16.784 0.914 -7.858 1.00 82.50 97 GLN A C 1
ATOM 757 O O . GLN A 1 97 ? 16.150 1.957 -7.829 1.00 82.50 97 GLN A O 1
ATOM 762 N N . HIS A 1 98 ? 16.411 -0.097 -8.641 1.00 84.25 98 HIS A N 1
ATOM 763 C CA . HIS A 1 98 ? 15.312 -0.047 -9.615 1.00 84.25 98 HIS A CA 1
ATOM 764 C C . HIS A 1 98 ? 14.142 -0.950 -9.225 1.00 84.25 98 HIS A C 1
ATOM 766 O O . HIS A 1 98 ? 13.526 -1.605 -10.064 1.00 84.25 98 HIS A O 1
ATOM 772 N N . TRP A 1 99 ? 13.846 -1.002 -7.931 1.00 89.69 99 TRP A N 1
ATOM 773 C CA . TRP A 1 99 ? 12.713 -1.756 -7.421 1.00 89.69 99 TRP A CA 1
ATOM 774 C C . TRP A 1 99 ? 11.416 -0.952 -7.545 1.00 89.69 99 TRP A C 1
ATOM 776 O O . TRP A 1 99 ? 11.358 0.207 -7.126 1.00 89.69 99 TRP A O 1
ATOM 786 N N . VAL A 1 100 ? 10.374 -1.593 -8.073 1.00 86.94 100 VAL A N 1
ATOM 787 C CA . VAL A 1 100 ? 9.029 -1.030 -8.230 1.00 86.94 100 VAL A CA 1
ATOM 788 C C . VAL A 1 100 ? 8.011 -1.999 -7.639 1.00 86.94 100 VAL A C 1
ATOM 790 O O . VAL A 1 100 ? 8.038 -3.200 -7.929 1.00 86.94 100 VAL A O 1
ATOM 793 N N . SER A 1 101 ? 7.097 -1.475 -6.824 1.00 87.88 101 SER A N 1
ATOM 794 C CA . SER A 1 101 ? 5.987 -2.256 -6.288 1.00 87.88 101 SER A CA 1
ATOM 795 C C . SER A 1 101 ? 4.935 -2.519 -7.357 1.00 87.88 101 SER A C 1
ATOM 797 O O . SER A 1 101 ? 4.528 -1.603 -8.069 1.00 87.88 101 SER A O 1
ATOM 799 N N . ASN A 1 102 ? 4.444 -3.752 -7.418 1.00 87.69 102 ASN A N 1
ATOM 800 C CA . ASN A 1 102 ? 3.290 -4.123 -8.238 1.00 87.69 102 ASN A CA 1
ATOM 801 C C . ASN A 1 102 ? 2.284 -5.003 -7.476 1.00 87.69 102 ASN A C 1
ATOM 803 O O . ASN A 1 102 ? 1.279 -5.424 -8.026 1.00 87.69 102 ASN A O 1
ATOM 807 N N . HIS A 1 103 ? 2.510 -5.275 -6.195 1.00 86.94 103 HIS A N 1
ATOM 808 C CA . HIS A 1 103 ? 1.563 -5.999 -5.362 1.00 86.94 103 HIS A CA 1
ATOM 809 C C . HIS A 1 103 ? 1.434 -5.333 -3.999 1.00 86.94 103 HIS A C 1
ATOM 811 O O . HIS A 1 103 ? 2.329 -4.626 -3.534 1.00 86.94 103 HIS A O 1
ATOM 817 N N . VAL A 1 104 ? 0.293 -5.577 -3.363 1.00 89.00 104 VAL A N 1
ATOM 818 C CA . VAL A 1 104 ? 0.032 -5.196 -1.981 1.00 89.00 104 VAL A CA 1
ATOM 819 C C . VAL A 1 104 ? -0.485 -6.427 -1.264 1.00 89.00 104 VAL A C 1
ATOM 821 O O . VAL A 1 104 ? -1.359 -7.124 -1.779 1.00 89.00 104 VAL A O 1
ATOM 824 N N . ILE A 1 105 ? 0.053 -6.690 -0.079 1.00 90.00 105 ILE A N 1
ATOM 825 C CA . ILE A 1 105 ? -0.425 -7.756 0.801 1.00 90.00 105 ILE A CA 1
ATOM 826 C C . ILE A 1 105 ? -0.909 -7.159 2.119 1.00 90.00 105 ILE A C 1
ATOM 828 O O . ILE A 1 105 ? -0.342 -6.183 2.612 1.00 90.00 105 ILE A O 1
ATOM 832 N N . ALA A 1 106 ? -1.957 -7.743 2.694 1.00 90.25 106 ALA A N 1
ATOM 833 C CA . ALA A 1 106 ? -2.412 -7.381 4.029 1.00 90.25 106 ALA A CA 1
ATOM 834 C C . ALA A 1 106 ? -1.480 -7.991 5.082 1.00 90.25 106 ALA A C 1
ATOM 836 O O . ALA A 1 106 ? -1.104 -9.160 4.992 1.00 90.25 106 ALA A O 1
ATOM 837 N N . ILE A 1 107 ? -1.132 -7.200 6.092 1.00 88.44 107 ILE A N 1
ATOM 838 C CA . ILE A 1 107 ? -0.368 -7.643 7.253 1.00 88.44 107 ILE A CA 1
ATOM 839 C C . ILE A 1 107 ? -1.364 -7.863 8.386 1.00 88.44 107 ILE A C 1
ATOM 841 O O . ILE A 1 107 ? -1.997 -6.918 8.860 1.00 88.44 107 ILE A O 1
ATOM 845 N N . VAL A 1 108 ? -1.486 -9.111 8.828 1.00 83.69 108 VAL A N 1
ATOM 846 C CA . VAL A 1 108 ? -2.333 -9.471 9.966 1.00 83.69 108 VAL A CA 1
ATOM 847 C C . VAL A 1 108 ? -1.455 -9.543 11.215 1.00 83.69 108 VAL A C 1
ATOM 849 O O . VAL A 1 108 ? -0.471 -10.286 11.206 1.00 83.69 108 VAL A O 1
ATOM 852 N N . PRO A 1 109 ? -1.752 -8.775 12.277 1.00 71.25 109 PRO A N 1
ATOM 853 C CA . PRO A 1 109 ? -1.020 -8.897 13.526 1.00 71.25 109 PRO A CA 1
ATOM 854 C C . PRO A 1 109 ? -1.268 -10.277 14.135 1.00 71.25 109 PRO A C 1
ATOM 856 O O . PRO A 1 109 ? -2.399 -10.758 14.186 1.00 71.25 109 PRO A O 1
ATOM 859 N N . ASP A 1 110 ? -0.198 -10.904 14.609 1.00 71.50 110 ASP A N 1
ATOM 860 C CA . ASP A 1 110 ? -0.282 -12.180 15.304 1.00 71.50 110 ASP A CA 1
ATOM 861 C C . ASP A 1 110 ? -1.014 -11.992 16.645 1.00 71.50 110 ASP A C 1
ATOM 863 O O . ASP A 1 110 ? -0.532 -11.311 17.557 1.00 71.50 110 ASP A O 1
ATOM 867 N N . SER A 1 111 ? -2.197 -12.599 16.764 1.00 60.34 111 SER A N 1
ATOM 868 C CA . SER A 1 111 ? -3.047 -12.526 17.955 1.00 60.34 111 SER A CA 1
ATOM 869 C C . SER A 1 111 ? -2.429 -13.193 19.190 1.00 60.34 111 SER A C 1
ATOM 871 O O . SER A 1 111 ? -2.951 -13.029 20.290 1.00 60.34 111 SER A O 1
ATOM 873 N N . THR A 1 112 ? -1.328 -13.937 19.041 1.00 52.78 112 THR A N 1
ATOM 874 C CA . THR A 1 112 ? -0.667 -14.649 20.148 1.00 52.78 112 THR A CA 1
ATOM 875 C C . THR A 1 112 ? 0.321 -13.793 20.953 1.00 52.78 112 THR A C 1
ATOM 877 O O . THR A 1 112 ? 0.776 -14.219 22.013 1.00 52.78 112 THR A O 1
ATOM 880 N N . ASN A 1 113 ? 0.632 -12.565 20.512 1.00 49.69 113 ASN A N 1
ATOM 881 C CA . ASN A 1 113 ? 1.633 -11.687 21.138 1.00 49.69 113 ASN A CA 1
ATOM 882 C C . ASN A 1 113 ? 1.069 -10.347 21.651 1.00 49.69 113 ASN A C 1
ATOM 884 O O . ASN A 1 113 ? 1.786 -9.348 21.715 1.00 49.69 113 ASN A O 1
ATOM 888 N N . SER A 1 114 ? -0.184 -10.320 22.110 1.00 48.38 114 SER A N 1
ATOM 889 C CA . SER A 1 114 ? -0.835 -9.143 22.721 1.00 48.38 114 SER A CA 1
ATOM 890 C C . SER A 1 114 ? -0.136 -8.587 23.980 1.00 48.38 114 SER A C 1
ATOM 892 O O . SER A 1 114 ? -0.483 -7.506 24.450 1.00 48.38 114 SER A O 1
ATOM 894 N N . HIS A 1 115 ? 0.891 -9.273 24.500 1.00 43.12 115 HIS A N 1
ATOM 895 C CA . HIS A 1 115 ? 1.686 -8.854 25.661 1.00 43.12 115 HIS A CA 1
ATOM 896 C C . HIS A 1 115 ? 3.104 -8.351 25.343 1.00 43.12 115 HIS A C 1
ATOM 898 O O . HIS A 1 115 ? 3.798 -7.889 26.252 1.00 43.12 115 HIS A O 1
ATOM 904 N N . LYS A 1 116 ? 3.566 -8.392 24.086 1.00 43.84 116 LYS A N 1
ATOM 905 C CA . LYS A 1 116 ? 4.873 -7.822 23.720 1.00 43.84 116 LYS A CA 1
ATOM 906 C C . LYS A 1 116 ? 4.687 -6.439 23.116 1.00 43.84 116 LYS A C 1
ATOM 908 O O . LYS A 1 116 ? 4.397 -6.286 21.937 1.00 43.84 116 LYS A O 1
ATOM 913 N N . LYS A 1 117 ? 4.871 -5.452 23.996 1.00 42.22 117 LYS A N 1
ATOM 914 C CA . LYS A 1 117 ? 5.118 -4.030 23.734 1.00 42.22 117 LYS A CA 1
ATOM 915 C C . LYS A 1 117 ? 5.694 -3.818 22.332 1.00 42.22 117 LYS A C 1
ATOM 917 O O . LYS A 1 117 ? 6.811 -4.260 22.081 1.00 42.22 117 LYS A O 1
ATOM 922 N N . GLU A 1 118 ? 4.892 -3.194 21.471 1.00 43.19 118 GLU A N 1
ATOM 923 C CA . GLU A 1 118 ? 5.288 -2.422 20.288 1.00 43.19 118 GLU A CA 1
ATOM 924 C C . GLU A 1 118 ? 6.636 -2.849 19.680 1.00 43.19 118 GLU A C 1
ATOM 926 O O . GLU A 1 118 ? 7.591 -2.076 19.625 1.00 43.19 118 GLU A O 1
ATOM 931 N N . ARG A 1 119 ? 6.749 -4.112 19.240 1.00 47.09 119 ARG A N 1
ATOM 932 C CA . ARG A 1 119 ? 7.822 -4.437 18.302 1.00 47.09 119 ARG A CA 1
ATOM 933 C C . ARG A 1 119 ? 7.516 -3.640 17.054 1.00 47.09 119 ARG A C 1
ATOM 935 O O . ARG A 1 119 ? 6.439 -3.776 16.472 1.00 47.09 119 ARG A O 1
ATOM 942 N N . SER A 1 120 ? 8.453 -2.773 16.706 1.00 50.28 120 SER A N 1
ATOM 943 C CA . SER A 1 120 ? 8.484 -2.083 15.435 1.00 50.28 120 SER A CA 1
ATOM 944 C C . SER A 1 120 ? 8.148 -3.106 14.351 1.00 50.28 120 SER A C 1
ATOM 946 O O . SER A 1 120 ? 8.791 -4.152 14.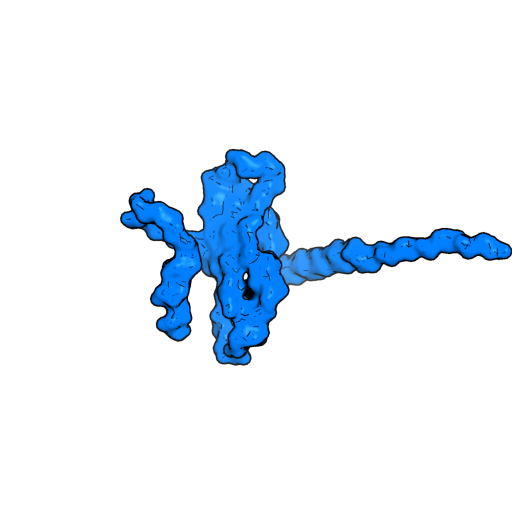285 1.00 50.28 120 SER A O 1
ATOM 948 N N . LEU A 1 121 ? 7.117 -2.855 13.534 1.00 50.81 121 LEU A N 1
ATOM 949 C CA . LEU A 1 121 ? 6.747 -3.750 12.426 1.00 50.81 121 LEU A CA 1
ATOM 950 C C . LEU A 1 121 ? 7.986 -4.117 11.582 1.00 50.81 121 LEU A C 1
ATOM 952 O O . LEU A 1 121 ? 8.072 -5.231 11.073 1.00 50.81 121 LEU A O 1
ATOM 956 N N . TRP A 1 122 ? 8.982 -3.225 11.533 1.00 47.31 122 TRP A N 1
ATOM 957 C CA . TRP A 1 122 ? 10.289 -3.432 10.910 1.00 47.31 122 TRP A CA 1
ATOM 958 C C . TRP A 1 122 ? 11.065 -4.650 11.445 1.00 47.31 122 TRP A C 1
ATOM 960 O O . TRP A 1 122 ? 11.650 -5.371 10.642 1.00 47.31 122 TRP A O 1
ATOM 970 N N . ASP A 1 123 ? 11.001 -4.954 12.745 1.00 46.53 123 ASP A N 1
ATOM 971 C CA . ASP A 1 123 ? 11.750 -6.064 13.363 1.00 46.53 123 ASP A CA 1
ATOM 972 C C . ASP A 1 123 ? 11.230 -7.439 12.909 1.00 46.53 123 ASP A C 1
ATOM 974 O O . ASP A 1 123 ? 11.974 -8.416 12.838 1.00 46.53 123 ASP A O 1
ATOM 978 N N . VAL A 1 124 ? 9.933 -7.528 12.597 1.00 52.03 124 VAL A N 1
ATOM 979 C CA . VAL A 1 124 ? 9.301 -8.759 12.093 1.00 52.03 124 VAL A CA 1
ATOM 980 C C . VAL A 1 124 ? 9.659 -8.986 10.621 1.00 52.03 124 VAL A C 1
ATOM 982 O O . VAL A 1 124 ? 9.869 -10.126 10.194 1.00 52.03 124 VAL A O 1
ATOM 985 N N . PHE A 1 125 ? 9.771 -7.904 9.845 1.00 50.47 125 PHE A N 1
ATOM 986 C CA . PHE A 1 125 ? 10.061 -7.980 8.416 1.00 50.47 125 PHE A CA 1
ATOM 987 C C . PHE A 1 125 ? 11.540 -8.225 8.105 1.00 50.47 125 PHE A C 1
ATOM 989 O O . PHE A 1 125 ? 11.816 -9.042 7.230 1.00 50.47 125 PHE A O 1
ATOM 996 N N . GLU A 1 126 ? 12.495 -7.620 8.820 1.00 47.12 126 GLU A N 1
ATOM 997 C CA . GLU A 1 126 ? 13.925 -7.895 8.579 1.00 47.12 126 GLU A CA 1
ATOM 998 C C . GLU A 1 126 ? 14.304 -9.350 8.887 1.00 47.12 126 GLU A C 1
ATOM 1000 O O . GLU A 1 126 ? 15.112 -9.941 8.175 1.00 47.12 126 GLU A O 1
ATOM 1005 N N . SER A 1 127 ? 13.647 -9.976 9.869 1.00 38.00 127 SER A N 1
ATOM 1006 C CA . SER A 1 127 ? 13.842 -11.400 10.172 1.00 38.00 127 SER A CA 1
ATOM 1007 C C . SER A 1 127 ? 13.317 -12.343 9.079 1.00 38.00 127 SER A C 1
ATOM 1009 O O . SER A 1 127 ? 13.714 -13.506 9.058 1.00 38.00 127 SER A O 1
ATOM 1011 N N . SER A 1 128 ? 12.411 -11.879 8.213 1.00 37.84 128 SER A N 1
ATOM 1012 C CA . SER A 1 128 ? 11.691 -12.721 7.242 1.00 37.84 128 SER A CA 1
ATOM 1013 C C . SER A 1 128 ? 12.012 -12.378 5.781 1.00 37.84 128 SER A C 1
ATOM 1015 O O . SER A 1 128 ? 11.616 -13.110 4.880 1.00 37.84 128 SER A O 1
ATOM 1017 N N . ALA A 1 129 ? 12.724 -11.274 5.532 1.00 33.31 129 ALA A N 1
ATOM 1018 C CA . ALA A 1 129 ? 13.093 -10.802 4.194 1.00 33.31 129 ALA A CA 1
ATOM 1019 C C . ALA A 1 129 ? 14.433 -11.364 3.673 1.00 33.31 129 ALA A C 1
ATOM 1021 O O . ALA A 1 129 ? 14.869 -10.980 2.588 1.00 33.31 129 ALA A O 1
ATOM 1022 N N . CYS A 1 130 ? 15.070 -12.275 4.416 1.00 27.61 130 CYS A N 1
ATOM 1023 C CA . CYS A 1 130 ? 16.174 -13.105 3.930 1.00 27.61 130 CYS A CA 1
ATOM 1024 C C . CYS A 1 130 ? 15.629 -14.368 3.247 1.00 27.61 130 CYS A C 1
ATOM 1026 O O . CYS A 1 130 ? 15.757 -15.467 3.785 1.00 27.61 130 CYS A O 1
ATOM 1028 N N . ILE A 1 131 ? 15.015 -14.202 2.075 1.00 31.84 131 ILE A N 1
ATOM 1029 C CA . ILE A 1 131 ? 14.921 -15.242 1.040 1.00 31.84 131 ILE A CA 1
ATOM 1030 C C . ILE A 1 131 ? 15.243 -14.580 -0.297 1.00 31.84 131 ILE A C 1
ATOM 1032 O O . ILE A 1 131 ? 14.644 -13.515 -0.581 1.00 31.84 131 ILE A O 1
#

Organism: NCBI:txid259542

Foldseek 3Di:
DDDDDDPDPPVVVVVVVVVVVVVVVQVVDPPDADDVVVVLVCCAVQLAKEQFQEDQAEDVVCRVVRRDIRAHPDPRVRRPYYWYKYFDDPDPPDDRHRDDGRDIDTDDDDPVPPPDPDDPPVVVCVVPVPD

Sequence (131 aa):
MRTGPKPKNNANEIDIIATFGEELLSICKPSVYMGMWQLFAAATVLNSNIISVYPSKGWRIFQQLHNRICRPVGDKSTATSTISILWTSSRSDMNQQHWVSNHVIAIVPDSTNSHKKERSLWDVFESSACI

Radius of gyration: 19.34 Å; chains: 1; bounding box: 32×67×44 Å

pLDDT: mean 75.09, std 18.15, range [27.61,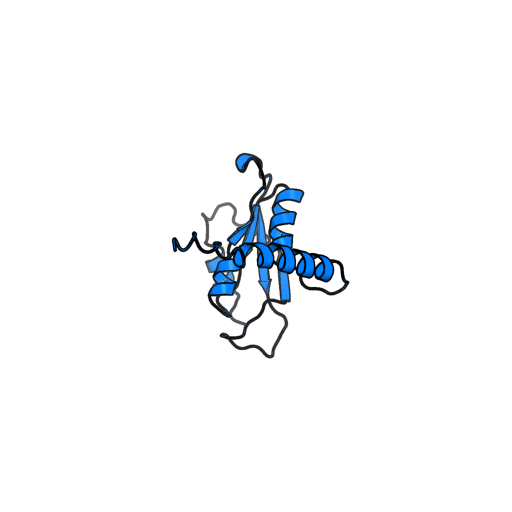 94.56]

Secondary structure (DSSP, 8-state):
---PPPPP-THHHHHHHHHHHHHHHHHTSTTPPP-HHHHHHHHHHHTSEEEEE--S-S-HHHHHHHSEEE--SS-GGG---EEEEEEE---SS--SSS----EEEEE---GGGTTSTT--HHHHHHTT---